Protein AF-A0AAV4GPR8-F1 (afdb_monomer_lite)

Foldseek 3Di:
DDDPDPLDQLQKDWDWDWDPDPDIAIEIEIAGADDDPVSNHDVVSVCVSVLVVCLVVLVVQRYKYKYQQQAQLLDPVGPSNVVVVVSCVVSQKDWDDNFDLDPVTGDRITIIHHNPDVPVVVQCVDPVNVVVRQVSHVVSVVVNVVVVCVVDPDDDDDDGSVVVVCVPPVNVVPDDDD

Structure (mmCIF, N/CA/C/O backbone):
data_AF-A0AAV4GPR8-F1
#
_entry.id   AF-A0AAV4GPR8-F1
#
loop_
_atom_site.group_PDB
_atom_site.id
_atom_site.type_symbol
_atom_site.la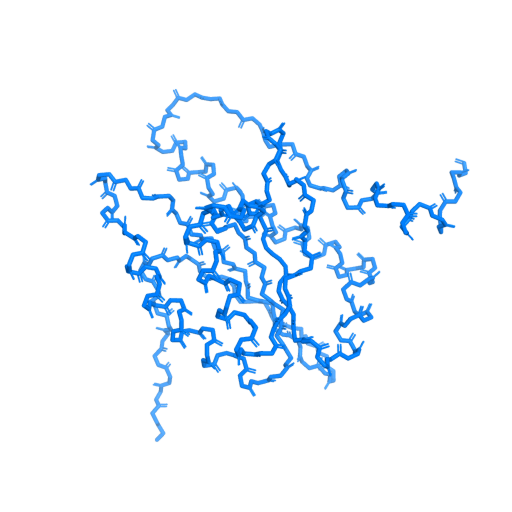bel_atom_id
_atom_site.label_alt_id
_atom_site.label_comp_id
_atom_site.label_asym_id
_atom_site.label_entity_id
_atom_site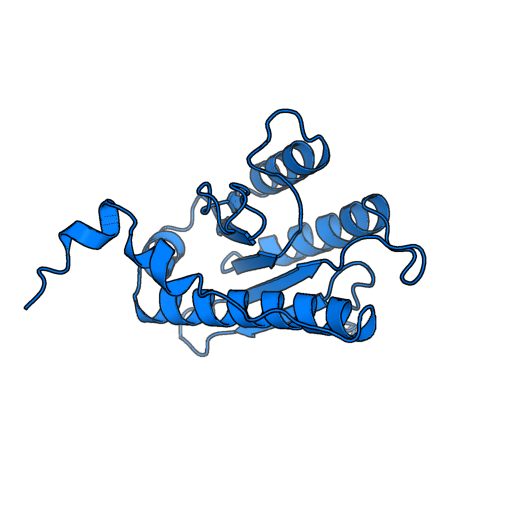.label_seq_id
_atom_site.pdbx_PDB_ins_code
_atom_site.Cartn_x
_atom_site.Cartn_y
_atom_site.Cartn_z
_atom_site.occupancy
_atom_site.B_iso_or_equiv
_atom_site.auth_seq_id
_atom_site.auth_comp_id
_atom_site.auth_asym_id
_atom_site.auth_atom_id
_atom_site.pdbx_PDB_model_num
ATOM 1 N N . MET A 1 1 ? 19.334 8.932 24.631 1.00 33.78 1 MET A N 1
ATOM 2 C CA . MET A 1 1 ? 18.181 8.776 23.712 1.00 33.78 1 MET A CA 1
ATOM 3 C C . MET A 1 1 ? 18.705 8.904 22.288 1.00 33.78 1 MET A C 1
ATOM 5 O O . MET A 1 1 ? 19.257 9.949 21.970 1.00 33.78 1 MET A O 1
ATOM 9 N N . LYS A 1 2 ? 18.647 7.849 21.462 1.00 30.95 2 LYS A N 1
ATOM 10 C CA . LYS A 1 2 ? 19.040 7.956 20.046 1.00 30.95 2 LYS A CA 1
ATOM 11 C C . LYS A 1 2 ? 17.990 8.808 19.331 1.00 30.95 2 LYS A C 1
ATOM 13 O O . LYS A 1 2 ? 16.810 8.474 19.359 1.00 30.95 2 LYS A O 1
ATOM 18 N N . LYS A 1 3 ? 18.417 9.931 18.756 1.00 27.64 3 LYS A N 1
ATOM 19 C CA . LYS A 1 3 ? 17.598 10.762 17.869 1.00 27.64 3 LYS A CA 1
ATOM 20 C C . LYS A 1 3 ? 17.223 9.875 16.675 1.00 27.64 3 LYS A C 1
ATOM 22 O O . LYS A 1 3 ? 18.122 9.305 16.066 1.00 27.64 3 LYS A O 1
ATOM 27 N N . ALA A 1 4 ? 15.933 9.677 16.403 1.00 35.94 4 ALA A N 1
ATOM 28 C CA . ALA A 1 4 ? 15.514 8.937 15.217 1.00 35.94 4 ALA A CA 1
ATOM 29 C C . ALA A 1 4 ? 15.970 9.737 13.992 1.00 35.94 4 ALA A C 1
ATOM 31 O O . ALA A 1 4 ? 15.531 10.873 13.803 1.00 35.94 4 ALA A O 1
ATOM 32 N N . GLU A 1 5 ? 16.908 9.191 13.221 1.00 35.72 5 GLU A N 1
ATOM 33 C CA . GLU A 1 5 ? 17.295 9.796 11.951 1.00 35.72 5 GLU A CA 1
ATOM 34 C C . GLU A 1 5 ? 16.076 9.812 11.016 1.00 35.72 5 GLU A C 1
ATOM 36 O O . GLU A 1 5 ? 15.278 8.865 11.032 1.00 35.72 5 GLU A O 1
ATOM 41 N N . PRO A 1 6 ? 15.870 10.888 10.236 1.00 49.22 6 PRO A N 1
ATOM 42 C CA . PRO A 1 6 ? 14.810 10.908 9.243 1.00 49.22 6 PRO A CA 1
ATOM 43 C C . PRO A 1 6 ? 15.033 9.745 8.275 1.00 49.22 6 PRO A C 1
ATOM 45 O O . PRO A 1 6 ? 16.117 9.597 7.716 1.00 49.22 6 PRO A O 1
ATOM 48 N N . ILE A 1 7 ? 14.009 8.911 8.092 1.00 56.94 7 ILE A N 1
ATOM 49 C CA . ILE A 1 7 ? 14.060 7.803 7.138 1.00 56.94 7 ILE A CA 1
ATOM 50 C C . ILE A 1 7 ? 14.169 8.417 5.743 1.00 56.94 7 ILE A C 1
ATOM 52 O O . ILE A 1 7 ? 13.179 8.880 5.178 1.00 56.94 7 ILE A O 1
ATOM 56 N N . GLN A 1 8 ? 15.387 8.459 5.211 1.00 64.38 8 GLN A N 1
ATOM 57 C CA . GLN A 1 8 ? 15.653 8.898 3.853 1.00 64.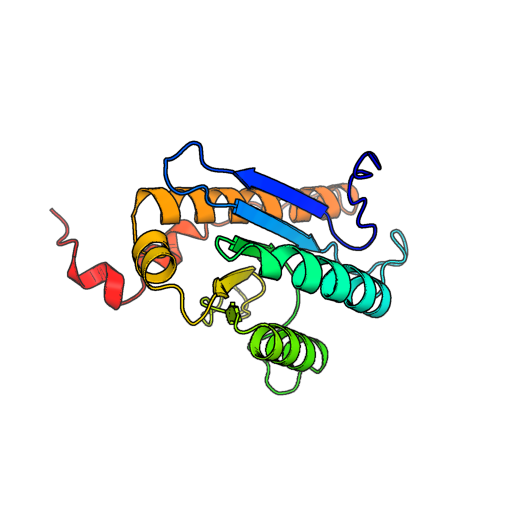38 8 GLN A CA 1
ATOM 58 C C . GLN A 1 8 ? 15.627 7.675 2.938 1.00 64.38 8 GLN A C 1
ATOM 60 O O . GLN A 1 8 ? 16.615 6.956 2.803 1.00 64.38 8 GLN A O 1
ATOM 65 N N . CYS A 1 9 ? 14.476 7.432 2.322 1.00 79.38 9 CYS A N 1
ATOM 66 C CA . CYS A 1 9 ? 14.329 6.413 1.291 1.00 79.38 9 CYS A CA 1
ATOM 67 C C . CYS A 1 9 ? 14.910 6.949 -0.022 1.00 79.38 9 CYS A C 1
ATOM 69 O O . CYS A 1 9 ? 14.620 8.083 -0.410 1.00 79.38 9 CYS A O 1
ATOM 71 N N . LYS A 1 10 ? 15.740 6.164 -0.714 1.00 86.12 10 LYS A N 1
ATOM 72 C CA . LYS A 1 10 ? 16.302 6.563 -2.018 1.00 86.12 10 LYS A CA 1
ATOM 73 C C . LYS A 1 10 ? 15.424 6.097 -3.170 1.00 86.12 10 LYS A C 1
ATOM 75 O O . LYS A 1 10 ? 15.385 6.729 -4.221 1.00 86.12 10 LYS A O 1
ATOM 80 N N . SER A 1 11 ? 14.759 4.962 -2.983 1.00 90.44 11 SER A N 1
ATOM 81 C CA . SER A 1 11 ? 13.985 4.271 -4.014 1.00 90.44 11 SER A CA 1
ATOM 82 C C . SER A 1 11 ? 12.528 4.727 -4.121 1.00 90.44 11 SER A C 1
ATOM 84 O O . SER A 1 11 ? 11.871 4.412 -5.114 1.00 90.44 11 SER A O 1
ATOM 86 N N . PHE A 1 12 ? 12.026 5.469 -3.132 1.00 91.12 12 PHE A N 1
ATOM 87 C CA . PHE A 1 12 ? 10.685 6.045 -3.125 1.00 91.12 12 PHE A CA 1
ATOM 88 C C . PHE A 1 12 ? 10.632 7.334 -2.304 1.00 91.12 12 PHE A C 1
ATOM 90 O O . PHE A 1 12 ? 11.427 7.545 -1.392 1.00 91.12 12 PHE A O 1
ATOM 97 N N . GLU A 1 13 ? 9.660 8.177 -2.616 1.00 89.56 13 GLU A N 1
ATOM 98 C CA . GLU A 1 13 ? 9.323 9.377 -1.860 1.00 89.56 13 GLU A CA 1
ATOM 99 C C . GLU A 1 13 ? 8.214 9.057 -0.854 1.00 89.56 13 GLU A C 1
ATOM 101 O O . GLU A 1 13 ? 7.299 8.280 -1.146 1.00 89.56 13 GLU A O 1
ATOM 106 N N . LEU A 1 14 ? 8.295 9.654 0.337 1.00 89.00 14 LEU A N 1
ATOM 107 C CA . LEU A 1 14 ? 7.366 9.411 1.436 1.00 89.00 14 LEU A CA 1
ATOM 108 C C . LEU A 1 14 ? 6.771 10.722 1.949 1.00 89.00 14 LEU A C 1
ATOM 110 O O . LEU A 1 14 ? 7.490 11.604 2.414 1.00 89.00 14 LEU A O 1
ATOM 114 N N . LEU A 1 15 ? 5.443 10.787 1.972 1.00 87.88 15 LEU A N 1
ATOM 115 C CA . LEU A 1 15 ? 4.683 11.794 2.702 1.00 87.88 15 LEU A CA 1
ATOM 116 C C . LEU A 1 15 ? 3.949 11.128 3.869 1.00 87.88 15 LEU A C 1
ATOM 118 O O . LEU A 1 15 ? 3.195 10.171 3.686 1.00 87.88 15 LEU A O 1
ATOM 122 N N . VAL A 1 16 ? 4.143 11.662 5.074 1.00 88.81 16 VAL A N 1
ATOM 123 C CA . VAL A 1 16 ? 3.480 11.183 6.292 1.00 88.81 16 VAL A CA 1
ATOM 124 C C . VAL A 1 16 ? 2.455 12.210 6.746 1.00 88.81 16 VAL A C 1
ATOM 126 O O . VAL A 1 16 ? 2.812 13.325 7.118 1.00 88.81 16 VAL A O 1
ATOM 129 N N . VAL A 1 17 ? 1.182 11.820 6.769 1.00 87.69 17 VAL A N 1
ATOM 130 C CA . VAL A 1 17 ? 0.100 12.624 7.348 1.00 87.69 17 VAL A CA 1
ATOM 131 C C . VAL A 1 17 ? -0.437 11.902 8.568 1.00 87.69 17 VAL A C 1
ATOM 133 O O . VAL A 1 17 ? -0.726 10.710 8.519 1.00 87.69 17 VAL A O 1
ATOM 136 N N . THR A 1 18 ? -0.569 12.618 9.679 1.00 87.50 18 THR A N 1
ATOM 137 C CA . THR A 1 18 ? -1.059 12.041 10.929 1.00 87.50 18 THR A CA 1
ATOM 138 C C . THR A 1 18 ? -2.272 12.807 11.425 1.00 87.50 18 THR A C 1
ATOM 140 O O . THR A 1 18 ? -2.261 14.036 11.433 1.00 87.50 18 THR A O 1
ATOM 143 N N . THR A 1 19 ? -3.326 12.098 11.823 1.00 83.06 19 THR A N 1
ATOM 144 C CA . THR A 1 19 ? -4.529 12.743 12.358 1.00 83.06 19 THR A CA 1
ATOM 145 C C . THR A 1 19 ? -4.304 13.220 13.783 1.00 83.06 19 THR A C 1
ATOM 147 O O . THR A 1 19 ? -3.646 12.557 14.587 1.00 83.06 19 THR A O 1
ATOM 150 N N . ILE A 1 20 ? -4.906 14.362 14.101 1.00 78.44 20 ILE A N 1
ATOM 151 C CA . ILE A 1 20 ? -4.975 14.896 15.458 1.00 78.44 20 ILE A CA 1
ATOM 152 C C . ILE A 1 20 ? -6.329 14.457 16.022 1.00 78.44 20 ILE A C 1
ATOM 154 O O . ILE A 1 20 ? -7.345 15.124 15.839 1.00 78.44 20 ILE A O 1
ATOM 158 N N . SER A 1 21 ? -6.365 13.261 16.604 1.00 76.75 21 SER A N 1
ATOM 159 C CA . SER A 1 21 ? -7.573 12.645 17.165 1.00 76.75 21 SER A CA 1
ATOM 160 C C . SER A 1 21 ? -7.215 11.707 18.316 1.00 76.75 21 SER A C 1
ATOM 162 O O . SER A 1 21 ? -6.086 11.225 18.380 1.00 76.75 21 SER A O 1
ATOM 164 N N . ASN A 1 22 ? -8.186 11.392 19.185 1.00 74.50 22 ASN A N 1
ATOM 165 C CA . ASN A 1 22 ? -7.994 10.464 20.315 1.00 74.50 22 ASN A CA 1
ATOM 166 C C . ASN A 1 22 ? -7.418 9.108 19.880 1.00 74.50 22 ASN A C 1
ATOM 168 O O . ASN A 1 22 ? -6.656 8.491 20.616 1.00 74.50 22 ASN A O 1
ATOM 172 N N . GLN A 1 23 ? -7.749 8.665 18.665 1.00 79.31 23 GLN A N 1
ATOM 173 C CA . GLN A 1 23 ? -7.069 7.564 17.997 1.00 79.31 23 GLN A CA 1
ATOM 174 C C . GLN A 1 23 ? -6.237 8.122 16.843 1.00 79.31 23 GLN A C 1
ATOM 176 O O . GLN A 1 23 ? -6.784 8.533 15.818 1.00 79.31 23 GLN A O 1
ATOM 181 N N . GLN A 1 24 ? -4.920 8.175 17.027 1.00 82.56 24 GLN A N 1
ATOM 182 C CA . GLN A 1 24 ? -3.988 8.699 16.033 1.00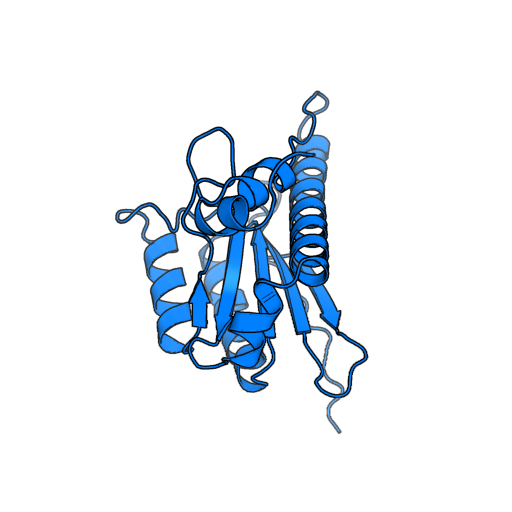 82.56 24 GLN A CA 1
ATOM 183 C C . GLN A 1 24 ? -3.885 7.739 14.842 1.00 82.56 24 GLN A C 1
ATOM 185 O O . GLN A 1 24 ? -3.539 6.567 15.007 1.00 82.56 24 GLN A O 1
ATOM 190 N N . MET A 1 25 ? -4.163 8.248 13.643 1.00 85.88 25 MET A N 1
ATOM 191 C CA . MET A 1 25 ? -4.061 7.514 12.384 1.00 85.88 25 MET A CA 1
ATOM 192 C C . MET A 1 25 ? -2.910 8.060 11.557 1.00 85.88 25 MET A C 1
ATOM 194 O O . MET A 1 25 ? -2.807 9.273 11.374 1.00 85.88 25 MET A O 1
ATOM 198 N N . ARG A 1 26 ? -2.071 7.172 11.021 1.00 89.56 26 ARG A N 1
ATOM 199 C CA . ARG A 1 26 ? -0.980 7.546 10.114 1.00 89.56 26 ARG A CA 1
ATOM 200 C C . ARG A 1 26 ? -1.311 7.133 8.689 1.00 89.56 26 ARG A C 1
ATOM 202 O O . ARG A 1 26 ? -1.601 5.968 8.433 1.00 89.56 26 ARG A O 1
ATOM 209 N N . PHE A 1 27 ? -1.217 8.089 7.781 1.00 90.56 27 PHE A N 1
ATOM 210 C CA . PHE A 1 27 ? -1.303 7.917 6.342 1.00 90.56 27 PHE A CA 1
ATOM 211 C C . PHE A 1 27 ? 0.115 8.019 5.780 1.00 90.56 27 PHE A C 1
ATOM 213 O O . PHE A 1 27 ? 0.737 9.079 5.857 1.00 90.56 27 PHE A O 1
ATOM 220 N N . LEU A 1 28 ? 0.637 6.913 5.254 1.00 92.00 28 LEU A N 1
ATOM 221 C CA . LEU A 1 28 ? 1.932 6.866 4.576 1.00 92.00 28 LEU A CA 1
ATOM 222 C C . LEU A 1 28 ? 1.670 6.862 3.078 1.00 92.00 28 LEU A C 1
ATOM 224 O O . LEU A 1 28 ? 1.244 5.847 2.533 1.00 92.00 28 LEU A O 1
ATOM 228 N N . THR A 1 29 ? 1.881 8.009 2.441 1.00 90.25 29 THR A N 1
ATOM 229 C CA . THR A 1 29 ? 1.724 8.161 0.995 1.00 90.25 29 THR A CA 1
ATOM 230 C C . THR A 1 29 ? 3.072 7.962 0.329 1.00 90.25 29 THR A C 1
ATOM 232 O O . THR A 1 29 ? 4.032 8.654 0.663 1.00 90.25 29 THR A O 1
ATOM 235 N N . ILE A 1 30 ? 3.139 7.002 -0.583 1.00 90.81 30 ILE A N 1
ATOM 236 C CA . ILE A 1 30 ? 4.359 6.566 -1.247 1.00 90.81 30 ILE A CA 1
ATOM 237 C C . ILE A 1 30 ? 4.255 6.878 -2.730 1.00 90.81 30 ILE A C 1
ATOM 239 O O . ILE A 1 30 ? 3.252 6.587 -3.379 1.00 90.81 30 ILE A O 1
ATOM 243 N N . TYR A 1 31 ? 5.321 7.440 -3.275 1.00 89.38 31 TYR A N 1
ATOM 244 C CA . TYR A 1 31 ? 5.523 7.509 -4.711 1.00 89.38 31 TYR A CA 1
ATOM 245 C C . TYR A 1 31 ? 6.833 6.801 -5.038 1.00 89.38 31 TYR A C 1
ATOM 247 O O . TYR A 1 31 ? 7.892 7.197 -4.556 1.00 89.38 31 TYR A O 1
ATOM 255 N N . ARG A 1 32 ? 6.770 5.730 -5.835 1.00 89.62 32 ARG A N 1
ATOM 256 C CA . ARG A 1 32 ? 7.957 5.038 -6.348 1.00 89.62 32 ARG A CA 1
ATOM 257 C C . ARG A 1 32 ? 8.264 5.555 -7.757 1.00 89.62 32 ARG A C 1
ATOM 259 O O . ARG A 1 32 ? 7.537 5.215 -8.693 1.00 89.62 32 ARG A O 1
ATOM 266 N N . PRO A 1 33 ? 9.351 6.322 -7.961 1.00 85.31 33 PRO A N 1
ATOM 267 C CA . PRO A 1 33 ? 9.716 6.770 -9.295 1.00 85.31 33 PRO A CA 1
ATOM 268 C C . PRO A 1 33 ? 10.042 5.577 -10.207 1.00 85.31 33 PRO A C 1
ATOM 270 O O . PRO A 1 33 ? 10.729 4.644 -9.778 1.00 85.31 33 PRO A O 1
ATOM 273 N N . PRO A 1 34 ? 9.631 5.601 -11.487 1.00 83.12 34 PRO A N 1
ATOM 274 C CA . PRO A 1 34 ? 9.945 4.516 -12.402 1.00 83.12 34 PRO A CA 1
ATOM 275 C C . PRO A 1 34 ? 11.469 4.409 -12.615 1.00 83.12 34 PRO A C 1
ATOM 277 O O . PRO A 1 34 ? 12.147 5.446 -12.721 1.00 83.12 34 PRO A O 1
ATOM 280 N N . PRO A 1 35 ? 12.020 3.183 -12.709 1.00 84.69 35 PRO A N 1
ATOM 281 C CA . PRO A 1 35 ? 13.417 2.954 -13.068 1.00 84.69 35 PRO A CA 1
ATOM 282 C C . PRO A 1 35 ? 13.802 3.667 -14.368 1.00 84.69 35 PRO A C 1
ATOM 284 O O . PRO A 1 35 ? 13.065 3.648 -15.352 1.00 84.69 35 PRO A O 1
ATOM 287 N N . SER A 1 36 ? 14.969 4.305 -14.388 1.00 83.12 36 SER A N 1
ATOM 288 C CA . SER A 1 36 ? 15.503 4.964 -15.581 1.00 83.12 36 SER A CA 1
ATOM 289 C C . SER A 1 36 ? 17.028 5.009 -15.543 1.00 83.12 36 SER A C 1
ATOM 291 O O . SER A 1 36 ? 17.641 4.968 -14.477 1.00 83.12 36 SER A O 1
ATOM 293 N N . LYS A 1 37 ? 17.659 5.202 -16.707 1.00 84.12 37 LYS A N 1
ATOM 294 C CA . LYS A 1 37 ? 19.117 5.403 -16.786 1.00 84.12 37 LYS A CA 1
ATOM 295 C C . LYS A 1 37 ? 19.596 6.607 -15.955 1.00 84.12 37 LYS A C 1
ATOM 297 O O . LYS A 1 37 ? 20.714 6.585 -15.453 1.00 84.12 37 LYS A O 1
ATOM 302 N N . LYS A 1 38 ? 18.750 7.636 -15.794 1.00 84.00 38 LYS A N 1
ATOM 303 C CA . LYS A 1 38 ? 19.064 8.883 -15.074 1.00 84.00 38 LYS A CA 1
ATOM 304 C C . LYS A 1 38 ? 19.068 8.692 -13.557 1.00 84.00 38 LYS A C 1
ATOM 306 O O . LYS A 1 38 ? 20.029 9.083 -12.906 1.00 84.00 38 LYS A O 1
ATOM 311 N N . ASN A 1 39 ? 18.011 8.098 -12.999 1.00 84.81 39 ASN A N 1
ATOM 312 C CA . ASN A 1 39 ? 17.893 7.905 -11.547 1.00 84.81 39 ASN A CA 1
ATOM 313 C C . ASN A 1 39 ? 18.589 6.630 -11.040 1.00 84.81 39 ASN A C 1
ATOM 315 O O . ASN A 1 39 ? 18.809 6.517 -9.839 1.00 84.81 39 ASN A O 1
ATOM 319 N N . LYS A 1 40 ? 18.939 5.689 -11.934 1.00 90.19 40 LYS A N 1
ATOM 320 C CA . LYS A 1 40 ? 19.597 4.406 -11.618 1.00 90.19 40 LYS A CA 1
ATOM 321 C C . LYS A 1 40 ? 18.856 3.570 -10.562 1.00 90.19 40 LYS A C 1
ATOM 323 O O . LYS A 1 40 ? 19.440 2.663 -9.977 1.00 90.19 40 LYS A O 1
ATOM 328 N N . LEU A 1 41 ? 17.578 3.866 -10.324 1.00 91.12 41 LEU A N 1
ATOM 329 C CA . LEU A 1 41 ? 16.761 3.137 -9.364 1.00 91.12 41 LEU A CA 1
ATOM 330 C C . LEU A 1 41 ? 16.432 1.761 -9.926 1.00 91.12 41 LEU A C 1
ATOM 332 O O . LEU A 1 41 ? 16.090 1.627 -11.101 1.00 91.12 41 LEU A O 1
ATOM 336 N N . THR A 1 42 ? 16.504 0.745 -9.074 1.00 92.12 42 THR A N 1
ATOM 337 C CA . THR A 1 42 ? 16.152 -0.631 -9.426 1.00 92.12 42 THR A CA 1
ATOM 338 C C . THR A 1 42 ? 15.019 -1.129 -8.544 1.00 92.12 42 THR A C 1
ATOM 340 O O . THR A 1 42 ? 14.761 -0.600 -7.460 1.00 92.12 42 THR A O 1
ATOM 343 N N . PHE A 1 43 ? 14.329 -2.172 -9.004 1.00 91.62 43 PHE A N 1
ATOM 344 C CA . PHE A 1 43 ? 13.340 -2.838 -8.166 1.00 91.62 43 PHE A CA 1
ATOM 345 C C . PHE A 1 43 ? 13.975 -3.473 -6.924 1.00 91.62 43 PHE A C 1
ATOM 347 O O . PHE A 1 43 ? 13.376 -3.405 -5.864 1.00 91.62 43 PHE A O 1
ATOM 354 N N . THR A 1 44 ? 15.194 -4.011 -7.017 1.00 93.56 44 THR A N 1
ATOM 355 C CA . THR A 1 44 ? 15.907 -4.580 -5.862 1.00 93.56 44 THR A CA 1
ATOM 356 C C . THR A 1 44 ? 16.139 -3.542 -4.766 1.00 93.56 44 THR A C 1
ATOM 358 O O . THR A 1 44 ? 15.804 -3.796 -3.616 1.00 93.56 44 THR A O 1
ATOM 361 N N . MET A 1 45 ? 16.599 -2.336 -5.126 1.00 93.56 45 MET A N 1
ATOM 362 C CA . MET A 1 45 ? 16.756 -1.237 -4.161 1.00 93.56 45 MET A CA 1
ATOM 363 C C . MET A 1 45 ? 15.430 -0.885 -3.483 1.00 93.56 45 MET A C 1
ATOM 365 O O . MET A 1 45 ? 15.384 -0.697 -2.272 1.00 93.56 45 MET A O 1
ATOM 369 N N . PHE A 1 46 ? 14.351 -0.820 -4.269 1.00 94.50 46 PHE A N 1
ATOM 370 C CA . PHE A 1 46 ? 13.015 -0.603 -3.729 1.00 94.50 46 PHE A CA 1
ATOM 371 C C . PHE A 1 46 ? 12.583 -1.725 -2.792 1.00 94.50 46 PHE A C 1
ATOM 373 O O . PHE A 1 46 ? 12.111 -1.447 -1.699 1.00 94.50 46 PHE A O 1
ATOM 380 N N . LYS A 1 47 ? 12.766 -2.979 -3.198 1.00 94.25 47 LYS A N 1
ATOM 381 C CA . LYS A 1 47 ? 12.408 -4.159 -2.419 1.00 94.25 47 LYS A CA 1
ATOM 382 C C . LYS A 1 47 ? 13.070 -4.141 -1.043 1.00 94.25 47 LYS A C 1
ATOM 384 O O . LYS A 1 47 ? 12.365 -4.277 -0.047 1.00 94.25 47 LYS A O 1
ATOM 389 N N . ASP A 1 48 ? 14.377 -3.908 -0.987 1.00 92.81 48 ASP A N 1
ATOM 390 C CA . ASP A 1 48 ? 15.131 -3.927 0.268 1.00 92.81 48 ASP A CA 1
ATOM 391 C C . ASP A 1 48 ? 14.742 -2.760 1.193 1.00 92.81 48 ASP A C 1
ATOM 393 O O . ASP A 1 48 ? 14.487 -2.961 2.383 1.00 92.81 48 ASP A O 1
ATOM 397 N N . GLU A 1 49 ? 14.638 -1.537 0.657 1.00 94.31 49 GLU A N 1
ATOM 398 C CA . GLU A 1 49 ? 14.242 -0.361 1.446 1.00 94.31 49 GLU A CA 1
ATOM 399 C C . GLU A 1 49 ? 12.783 -0.450 1.910 1.00 94.31 49 GLU A C 1
ATOM 401 O O . GLU A 1 49 ? 12.480 -0.224 3.084 1.00 94.31 49 GLU A O 1
ATOM 406 N N . PHE A 1 50 ? 11.870 -0.797 1.000 1.00 94.62 50 PHE A N 1
ATOM 407 C CA . PHE A 1 50 ? 10.439 -0.840 1.274 1.00 94.62 50 PHE A CA 1
ATOM 408 C C . PHE A 1 50 ? 10.080 -1.941 2.266 1.00 94.62 50 PHE A C 1
ATOM 410 O O . PHE A 1 50 ? 9.269 -1.697 3.157 1.00 94.62 50 PHE A O 1
ATOM 417 N N . GLN A 1 51 ? 10.694 -3.124 2.152 1.00 94.75 51 GLN A N 1
ATOM 418 C CA . GLN A 1 51 ? 10.458 -4.233 3.074 1.00 94.75 51 GLN A CA 1
ATOM 419 C C . GLN A 1 51 ? 10.786 -3.836 4.517 1.00 94.75 51 GLN A C 1
ATOM 421 O O . GLN A 1 51 ? 9.937 -3.967 5.399 1.00 94.75 51 GLN A O 1
ATOM 426 N N . ASN A 1 52 ? 11.982 -3.289 4.743 1.00 92.00 52 ASN A N 1
ATOM 427 C CA . ASN A 1 52 ? 12.403 -2.833 6.067 1.00 92.00 52 ASN A CA 1
ATOM 428 C C . ASN A 1 52 ? 11.491 -1.716 6.589 1.00 92.00 52 ASN A C 1
ATOM 430 O O . ASN A 1 52 ? 11.050 -1.749 7.739 1.00 92.00 52 ASN A O 1
ATOM 434 N N . PHE A 1 53 ? 11.151 -0.762 5.720 1.00 92.81 53 PHE A N 1
ATOM 435 C CA . PHE A 1 53 ? 10.254 0.336 6.056 1.00 92.81 53 PHE A CA 1
ATOM 436 C C . PHE A 1 53 ? 8.871 -0.156 6.498 1.00 92.81 53 PHE A C 1
ATOM 438 O O . PHE A 1 53 ? 8.388 0.226 7.566 1.00 92.81 53 PHE A O 1
ATOM 445 N N . VAL A 1 54 ? 8.211 -1.003 5.702 1.00 92.31 54 VAL A N 1
ATOM 446 C CA . VAL A 1 54 ? 6.843 -1.438 6.005 1.00 92.31 54 VAL A CA 1
ATOM 447 C C . VAL A 1 54 ? 6.801 -2.338 7.239 1.00 92.31 54 VAL A C 1
ATOM 449 O O . VAL A 1 54 ? 5.884 -2.175 8.043 1.00 92.31 54 VAL A O 1
ATOM 452 N N . MET A 1 55 ? 7.817 -3.188 7.446 1.00 91.44 55 MET A N 1
ATOM 453 C CA . MET A 1 55 ? 7.971 -4.002 8.659 1.00 91.44 55 MET A CA 1
ATOM 454 C C . MET A 1 55 ? 8.054 -3.137 9.918 1.00 91.44 55 MET A C 1
ATOM 456 O O . MET A 1 55 ? 7.353 -3.395 10.894 1.00 91.44 55 MET A O 1
ATOM 460 N N . GLU A 1 56 ? 8.871 -2.080 9.898 1.00 89.69 56 GLU A N 1
ATOM 461 C CA . GLU A 1 56 ? 8.993 -1.162 11.034 1.00 89.69 56 GLU A CA 1
ATOM 462 C C . GLU A 1 56 ? 7.667 -0.427 11.293 1.00 89.69 56 GLU A C 1
ATOM 464 O O . GLU A 1 56 ? 7.206 -0.309 12.433 1.00 89.69 56 GLU A O 1
ATOM 469 N N . LYS A 1 57 ? 7.015 0.069 10.233 1.00 88.31 57 LYS A N 1
ATOM 470 C CA . LYS A 1 57 ? 5.807 0.894 10.377 1.00 88.31 57 LYS A CA 1
ATOM 471 C C . LYS A 1 57 ? 4.551 0.095 10.708 1.00 88.31 57 LYS A C 1
ATOM 473 O O . LYS A 1 57 ? 3.665 0.662 11.362 1.00 88.31 57 LYS A O 1
ATOM 478 N N . SER A 1 58 ? 4.461 -1.178 10.317 1.00 85.81 58 SER A N 1
ATOM 479 C CA . SER A 1 58 ? 3.306 -2.034 10.616 1.00 85.81 58 SER A CA 1
ATOM 480 C C . SER A 1 58 ? 3.146 -2.321 12.111 1.00 85.81 58 SER A C 1
ATOM 482 O O . SER A 1 58 ? 2.025 -2.549 12.563 1.00 85.81 58 SER A O 1
ATOM 484 N N . LEU A 1 59 ? 4.221 -2.218 12.903 1.00 82.25 59 LEU A N 1
ATOM 485 C CA . LEU A 1 59 ? 4.198 -2.485 14.347 1.00 82.25 59 LEU A CA 1
ATOM 486 C C . LEU A 1 59 ? 3.292 -1.533 15.146 1.00 82.25 59 LEU A C 1
ATOM 488 O O . LEU A 1 59 ? 2.817 -1.904 16.214 1.00 82.25 59 LEU A O 1
ATOM 492 N N . CYS A 1 60 ? 3.008 -0.320 14.656 1.00 74.94 60 CYS A N 1
ATOM 493 C CA . CYS A 1 60 ? 2.209 0.651 15.421 1.00 74.94 60 CYS A CA 1
ATOM 494 C C . CYS A 1 60 ? 0.680 0.535 15.209 1.00 74.94 60 CYS A C 1
ATOM 496 O O . CYS A 1 60 ? -0.057 1.372 15.725 1.00 74.94 60 CYS A O 1
ATOM 498 N N . GLY A 1 61 ? 0.188 -0.438 14.427 1.00 72.00 61 GLY A N 1
ATOM 499 C CA . GLY A 1 61 ? -1.232 -0.845 14.345 1.00 72.00 61 GLY A CA 1
ATOM 500 C C . GLY A 1 61 ? -2.241 0.112 13.672 1.00 72.00 61 GLY A C 1
ATOM 501 O O . GLY A 1 61 ? -3.224 -0.353 13.094 1.00 72.00 61 GLY A O 1
ATOM 502 N N . ASN A 1 62 ? -2.002 1.427 13.682 1.00 83.69 62 ASN A N 1
ATOM 503 C CA . ASN A 1 62 ? -2.897 2.452 13.123 1.00 83.69 62 ASN A CA 1
ATOM 504 C C . ASN A 1 62 ? -2.315 3.085 11.851 1.00 83.69 62 ASN A C 1
ATOM 506 O O . ASN A 1 62 ? -2.024 4.284 11.796 1.00 83.69 62 ASN A O 1
ATOM 510 N N . LEU A 1 63 ? -2.096 2.251 10.837 1.00 89.75 63 LEU A N 1
ATOM 511 C CA . LEU A 1 63 ? -1.453 2.639 9.588 1.00 89.75 63 LEU A CA 1
ATOM 512 C C . LEU A 1 63 ? -2.384 2.439 8.386 1.00 89.75 63 LEU A C 1
ATOM 514 O O . LEU A 1 63 ? -3.009 1.392 8.246 1.00 89.75 63 LEU A O 1
ATOM 518 N N . ILE A 1 64 ? -2.416 3.427 7.497 1.00 91.75 64 ILE A N 1
ATOM 519 C CA . ILE A 1 64 ? -2.960 3.335 6.144 1.00 91.75 64 ILE A CA 1
ATOM 520 C C . ILE A 1 64 ? -1.820 3.688 5.190 1.00 91.75 64 ILE A C 1
ATOM 522 O O . ILE A 1 64 ? -1.281 4.793 5.247 1.00 91.75 64 ILE A O 1
ATOM 526 N N . LEU A 1 65 ? -1.433 2.748 4.336 1.00 93.19 65 LEU A N 1
ATOM 527 C CA . LEU A 1 65 ? -0.431 2.970 3.302 1.00 93.19 65 LEU A CA 1
ATOM 528 C C . LEU A 1 65 ? -1.142 3.195 1.971 1.00 93.19 65 LEU A C 1
ATOM 530 O O . LEU A 1 65 ? -2.085 2.488 1.625 1.00 93.19 65 LEU A O 1
ATOM 534 N N . ILE A 1 66 ? -0.720 4.227 1.263 1.00 90.88 66 ILE A N 1
ATOM 535 C CA . ILE A 1 66 ? -1.328 4.703 0.027 1.00 90.88 66 ILE A CA 1
ATOM 536 C C . ILE A 1 66 ? -0.186 4.979 -0.930 1.00 90.88 66 ILE A C 1
ATOM 538 O O . ILE A 1 66 ? 0.859 5.444 -0.487 1.00 90.88 66 ILE A O 1
ATOM 542 N N . GLY A 1 67 ? -0.335 4.737 -2.222 1.00 86.81 67 GLY A N 1
ATOM 543 C CA . GLY A 1 67 ? 0.699 5.220 -3.125 1.00 86.81 67 GLY A CA 1
ATOM 544 C C . GLY A 1 67 ? 0.620 4.729 -4.545 1.00 86.81 67 GLY A C 1
ATOM 545 O O . GLY A 1 67 ? -0.093 3.774 -4.828 1.00 86.81 67 GLY A O 1
ATOM 546 N N . ASP A 1 68 ? 1.416 5.368 -5.393 1.00 84.88 68 ASP A N 1
ATOM 547 C CA . ASP A 1 68 ? 1.682 4.942 -6.764 1.00 84.88 68 ASP A CA 1
ATOM 548 C C . ASP A 1 68 ? 2.991 4.142 -6.771 1.00 84.88 68 ASP A C 1
ATOM 550 O O . ASP A 1 68 ? 4.086 4.690 -6.589 1.00 84.88 68 ASP A O 1
ATOM 554 N N . PHE A 1 69 ? 2.860 2.822 -6.906 1.00 86.12 69 PHE A N 1
ATOM 555 C CA . PHE A 1 69 ? 3.984 1.886 -6.849 1.00 86.12 69 PHE A CA 1
ATOM 556 C C . PHE A 1 69 ? 4.516 1.540 -8.238 1.00 86.12 69 PHE A C 1
ATOM 558 O O . PHE A 1 69 ? 5.664 1.102 -8.360 1.00 86.12 69 PHE A O 1
ATOM 565 N N . ILE A 1 70 ? 3.701 1.721 -9.282 1.00 83.69 70 ILE A N 1
ATOM 566 C CA . ILE A 1 70 ? 4.012 1.273 -10.644 1.00 83.69 70 ILE A CA 1
ATOM 567 C C . ILE A 1 70 ? 4.427 -0.219 -10.636 1.00 83.69 70 ILE A C 1
ATOM 569 O O . ILE A 1 70 ? 5.501 -0.594 -11.113 1.00 83.69 70 ILE A O 1
ATOM 573 N N . ILE A 1 71 ? 3.618 -1.061 -9.985 1.00 85.62 71 ILE A N 1
ATOM 574 C CA . ILE A 1 71 ? 3.781 -2.522 -9.900 1.00 85.62 71 ILE A CA 1
ATOM 575 C C . ILE A 1 71 ? 2.430 -3.150 -10.239 1.00 85.62 71 ILE A C 1
ATOM 577 O O . ILE A 1 71 ? 1.415 -2.752 -9.668 1.00 85.62 71 ILE A O 1
ATOM 581 N N . HIS A 1 72 ? 2.419 -4.131 -11.140 1.00 83.81 72 HIS A N 1
ATOM 582 C CA . HIS A 1 72 ? 1.198 -4.807 -11.579 1.00 83.81 72 HIS A CA 1
ATOM 583 C C . HIS A 1 72 ? 0.771 -5.877 -10.574 1.00 83.81 72 HIS A C 1
ATOM 585 O O . HIS A 1 72 ? 1.044 -7.063 -10.751 1.00 83.81 72 HIS A O 1
ATOM 591 N N . VAL A 1 73 ? 0.102 -5.466 -9.498 1.00 84.12 73 VAL A N 1
ATOM 592 C CA . VAL A 1 73 ? -0.421 -6.401 -8.484 1.00 84.12 73 VAL A CA 1
ATOM 593 C C . VAL A 1 73 ? -1.636 -7.191 -8.978 1.00 84.12 73 VAL A C 1
ATOM 595 O O . VAL A 1 73 ? -1.965 -8.225 -8.405 1.00 84.12 73 VAL A O 1
ATOM 598 N N . GLU A 1 74 ? -2.305 -6.718 -10.033 1.00 79.81 74 GLU A N 1
ATOM 599 C CA . GLU A 1 74 ? -3.408 -7.421 -10.692 1.00 79.81 74 GLU A CA 1
ATOM 600 C C . GLU A 1 74 ? -2.939 -8.546 -11.624 1.00 79.81 74 GLU A C 1
ATOM 602 O O . GLU A 1 74 ? -3.723 -9.425 -11.974 1.00 79.81 74 GLU A O 1
ATOM 607 N N . ASN A 1 75 ? -1.676 -8.507 -12.053 1.00 81.94 75 ASN A N 1
ATOM 608 C CA . ASN A 1 75 ? -1.127 -9.474 -12.987 1.00 81.94 75 ASN A CA 1
ATOM 609 C C . ASN A 1 75 ? -0.533 -10.661 -12.225 1.00 81.94 75 ASN A C 1
ATOM 611 O O . ASN A 1 75 ? 0.563 -10.582 -11.674 1.00 81.94 75 ASN A O 1
ATOM 615 N N . GLU A 1 76 ? -1.218 -11.802 -12.265 1.00 82.06 76 GLU A N 1
ATOM 616 C CA . GLU A 1 76 ? -0.758 -13.048 -11.639 1.00 82.06 76 GLU A CA 1
ATOM 617 C C . GLU A 1 76 ? 0.534 -13.616 -12.248 1.00 82.06 76 GLU A C 1
ATOM 619 O O . GLU A 1 76 ? 1.072 -14.591 -11.734 1.00 82.06 76 GLU A O 1
ATOM 624 N N . ASN A 1 77 ? 1.070 -13.039 -13.322 1.00 87.75 77 ASN A N 1
ATOM 625 C CA . ASN A 1 77 ? 2.372 -13.412 -13.875 1.00 87.75 77 ASN A CA 1
ATOM 626 C C . ASN A 1 77 ? 3.490 -12.426 -13.500 1.00 87.75 77 ASN A C 1
ATOM 628 O O . ASN A 1 77 ? 4.657 -12.698 -13.779 1.00 87.75 77 ASN A O 1
ATOM 632 N N . ASP A 1 78 ? 3.169 -11.309 -12.840 1.00 88.62 78 ASP A N 1
ATOM 633 C CA . ASP A 1 78 ? 4.156 -10.324 -12.406 1.00 88.62 78 ASP A CA 1
ATOM 634 C C . ASP A 1 78 ? 4.815 -10.756 -11.084 1.00 88.62 78 ASP A C 1
ATOM 636 O O . ASP A 1 78 ? 4.177 -10.878 -10.035 1.00 88.62 78 ASP A O 1
ATOM 640 N N . SER A 1 79 ? 6.124 -11.007 -11.126 1.00 93.12 79 SER A N 1
ATOM 641 C CA . SER A 1 79 ? 6.888 -11.447 -9.954 1.00 93.12 79 SER A CA 1
ATOM 642 C C . SER A 1 79 ? 7.047 -10.358 -8.888 1.00 93.12 79 SER A C 1
ATOM 644 O O . SER A 1 79 ? 7.137 -10.681 -7.702 1.00 93.12 79 SER A O 1
ATOM 646 N N . GLN A 1 80 ? 7.049 -9.077 -9.276 1.00 92.88 80 GLN A N 1
ATOM 647 C CA . GLN A 1 80 ? 7.110 -7.945 -8.346 1.00 92.88 80 GLN A CA 1
ATOM 648 C C . GLN A 1 80 ? 5.776 -7.801 -7.609 1.00 92.88 80 GLN A C 1
ATOM 650 O O . GLN A 1 80 ? 5.767 -7.608 -6.392 1.00 92.88 80 GLN A O 1
ATOM 655 N N . GLY A 1 81 ? 4.664 -7.954 -8.336 1.00 91.88 81 GLY A N 1
ATOM 656 C CA . GLY A 1 81 ? 3.311 -7.973 -7.787 1.00 91.88 81 GLY A CA 1
ATOM 657 C C . GLY A 1 81 ? 3.118 -9.099 -6.772 1.00 91.88 81 GLY A C 1
ATOM 658 O O . GLY A 1 81 ? 2.682 -8.837 -5.650 1.00 91.88 81 GLY A O 1
ATOM 659 N N . LYS A 1 82 ? 3.529 -10.329 -7.117 1.00 93.75 82 LYS A N 1
ATOM 660 C CA . LYS A 1 82 ? 3.484 -11.485 -6.200 1.00 93.75 82 LYS A CA 1
ATOM 661 C C . LYS A 1 82 ? 4.253 -11.239 -4.912 1.00 93.75 82 LYS A C 1
ATOM 663 O O . LYS A 1 82 ? 3.678 -11.349 -3.834 1.00 93.75 82 LYS A O 1
ATOM 668 N N . TRP A 1 83 ? 5.519 -10.840 -5.030 1.00 95.69 83 TRP A N 1
ATOM 669 C CA . TRP A 1 83 ? 6.354 -10.552 -3.866 1.00 95.69 83 TRP A CA 1
ATOM 670 C C . TRP A 1 83 ? 5.725 -9.480 -2.964 1.00 95.69 83 TRP A C 1
ATOM 672 O O . TRP A 1 83 ? 5.730 -9.614 -1.742 1.00 95.69 83 TRP A O 1
ATOM 682 N N . LEU A 1 84 ? 5.161 -8.422 -3.553 1.00 94.88 84 LEU A N 1
ATOM 683 C CA . LEU A 1 84 ? 4.559 -7.336 -2.785 1.00 94.88 84 LEU A CA 1
ATOM 684 C C . LEU A 1 84 ? 3.307 -7.802 -2.024 1.00 94.88 84 LEU A C 1
ATOM 686 O O . LEU A 1 84 ? 3.111 -7.430 -0.867 1.00 94.88 84 LEU A O 1
ATOM 690 N N . MET A 1 85 ? 2.481 -8.642 -2.653 1.00 94.19 85 MET A N 1
ATOM 691 C CA . MET A 1 85 ? 1.303 -9.232 -2.016 1.00 94.19 85 MET A CA 1
ATOM 692 C C . MET A 1 85 ? 1.680 -10.211 -0.897 1.00 94.19 85 MET A C 1
ATOM 694 O O . MET A 1 85 ? 1.102 -10.128 0.185 1.00 94.19 85 MET A O 1
ATOM 698 N N . GLU A 1 86 ? 2.690 -11.061 -1.107 1.00 95.56 86 GLU A N 1
ATOM 699 C CA . GLU A 1 86 ? 3.242 -11.955 -0.075 1.00 95.56 86 GLU A CA 1
ATOM 700 C C . GLU A 1 86 ? 3.791 -11.166 1.123 1.00 95.56 86 GLU A C 1
ATOM 702 O O . GLU A 1 86 ? 3.528 -11.511 2.279 1.00 95.56 86 GLU A O 1
ATOM 707 N N . LEU A 1 87 ? 4.497 -10.058 0.864 1.00 95.94 87 LEU A N 1
ATOM 708 C CA . LEU A 1 87 ? 4.978 -9.154 1.906 1.00 95.94 87 LEU A CA 1
ATOM 709 C C . LEU A 1 87 ? 3.811 -8.577 2.716 1.00 95.94 87 LEU A C 1
ATOM 711 O O . LEU A 1 87 ? 3.832 -8.643 3.946 1.00 95.94 87 LEU A O 1
ATOM 715 N N . PHE A 1 88 ? 2.771 -8.056 2.062 1.00 94.75 88 PHE A N 1
ATOM 716 C CA . PHE A 1 88 ? 1.593 -7.559 2.777 1.00 94.75 88 PHE A CA 1
ATOM 717 C C . PHE A 1 88 ? 0.903 -8.654 3.586 1.00 94.75 88 PHE A C 1
ATOM 719 O O . PHE A 1 88 ? 0.558 -8.424 4.747 1.00 94.75 88 PHE A O 1
ATOM 726 N N . ASP A 1 89 ? 0.753 -9.847 3.020 1.00 94.62 89 ASP A N 1
ATOM 727 C CA . ASP A 1 89 ? 0.120 -10.964 3.706 1.00 94.62 89 ASP A CA 1
ATOM 728 C C . ASP A 1 89 ? 0.899 -11.388 4.956 1.00 94.62 89 ASP A C 1
ATOM 730 O O . ASP A 1 89 ? 0.276 -11.560 6.009 1.00 94.62 89 ASP A O 1
ATOM 734 N N . SER A 1 90 ? 2.235 -11.453 4.882 1.00 95.50 90 SER A N 1
ATOM 735 C CA . SER A 1 90 ? 3.106 -11.772 6.026 1.00 95.50 90 SER A CA 1
ATOM 736 C C . SER A 1 90 ? 3.034 -10.744 7.162 1.00 95.50 90 SER A C 1
ATOM 738 O O . SER A 1 90 ? 3.209 -11.093 8.327 1.00 95.50 90 SER A O 1
ATOM 740 N N . LEU A 1 91 ? 2.707 -9.487 6.844 1.00 93.62 91 LEU A N 1
ATOM 741 C CA . LEU A 1 91 ? 2.551 -8.397 7.814 1.00 93.62 91 LEU A CA 1
ATOM 742 C C . LEU A 1 91 ? 1.101 -8.190 8.262 1.00 93.62 91 LEU A C 1
ATOM 744 O O . LEU A 1 91 ? 0.778 -7.188 8.903 1.00 93.62 91 LEU A O 1
ATOM 748 N N . ASN A 1 92 ? 0.212 -9.129 7.925 1.00 93.38 92 ASN A N 1
ATOM 749 C CA . ASN A 1 92 ? -1.220 -9.045 8.200 1.00 93.38 92 ASN A CA 1
ATOM 750 C C . ASN A 1 92 ? -1.863 -7.759 7.635 1.00 93.38 92 ASN A C 1
ATOM 752 O O . ASN A 1 92 ? -2.798 -7.190 8.209 1.00 93.38 92 ASN A O 1
ATOM 756 N N . LEU A 1 93 ? -1.355 -7.296 6.494 1.00 93.56 93 LEU A N 1
ATOM 757 C CA . LEU A 1 93 ? -1.844 -6.151 5.739 1.00 93.56 93 LEU A CA 1
ATOM 758 C C . LEU A 1 93 ? -2.667 -6.622 4.539 1.00 93.56 93 LEU A C 1
ATOM 760 O O . LEU A 1 93 ? -2.467 -7.702 3.997 1.00 93.56 93 LEU A O 1
ATOM 764 N N . LYS A 1 94 ? -3.622 -5.800 4.116 1.00 91.12 94 LYS A N 1
ATOM 765 C CA . LYS A 1 94 ? -4.514 -6.066 2.992 1.00 91.12 94 LYS A CA 1
ATOM 766 C C . LYS A 1 94 ? -4.487 -4.903 2.021 1.00 91.12 94 LYS A C 1
ATOM 768 O O . LYS A 1 94 ? -4.808 -3.784 2.410 1.00 91.12 94 LYS A O 1
ATOM 773 N N . GLN A 1 95 ? -4.222 -5.207 0.757 1.00 90.88 95 GLN A N 1
ATOM 774 C CA . GLN A 1 95 ? -4.479 -4.311 -0.363 1.00 90.88 95 GLN A CA 1
ATOM 775 C C . GLN A 1 95 ? -5.985 -4.265 -0.677 1.00 90.88 95 GLN A C 1
ATOM 777 O O . GLN A 1 95 ? -6.627 -5.301 -0.876 1.00 90.88 95 GLN A O 1
ATOM 782 N N . ASN A 1 96 ? -6.561 -3.062 -0.688 1.00 86.81 96 ASN A N 1
ATOM 783 C CA . ASN A 1 96 ? -8.005 -2.842 -0.822 1.00 86.81 96 ASN A CA 1
ATOM 784 C C . ASN A 1 96 ? -8.445 -2.470 -2.244 1.00 86.81 96 ASN A C 1
ATOM 786 O O . ASN A 1 96 ? -9.610 -2.679 -2.568 1.00 86.81 96 ASN A O 1
ATOM 790 N N . ILE A 1 97 ? -7.549 -1.943 -3.084 1.00 77.62 97 ILE A N 1
ATOM 791 C CA . ILE A 1 97 ? -7.860 -1.591 -4.476 1.00 77.62 97 ILE A CA 1
ATOM 792 C C . ILE A 1 97 ? -7.476 -2.767 -5.377 1.00 77.62 97 ILE A C 1
ATOM 794 O O . ILE A 1 97 ? -6.333 -3.219 -5.364 1.00 77.62 97 ILE A O 1
ATOM 798 N N . ARG A 1 98 ? -8.441 -3.282 -6.140 1.00 63.62 98 ARG A N 1
ATOM 799 C CA . ARG A 1 98 ? -8.226 -4.341 -7.146 1.00 63.62 98 ARG A CA 1
ATOM 800 C C . ARG A 1 98 ? -8.722 -3.952 -8.537 1.00 63.62 98 ARG A C 1
ATOM 802 O O . ARG A 1 98 ? -8.511 -4.689 -9.489 1.00 63.62 98 ARG A O 1
ATOM 809 N N . GLU A 1 99 ? -9.401 -2.816 -8.647 1.00 65.12 99 GLU A N 1
ATOM 810 C CA . GLU A 1 99 ? -9.926 -2.321 -9.913 1.00 65.12 99 GLU A CA 1
ATOM 811 C C . GLU A 1 99 ? -8.883 -1.464 -10.642 1.00 65.12 99 GLU A C 1
ATOM 813 O O . GLU A 1 99 ? -8.062 -0.817 -9.986 1.00 65.12 99 GLU A O 1
ATOM 818 N N . PRO A 1 100 ? -8.937 -1.393 -11.984 1.00 59.44 100 PRO A N 1
ATOM 819 C CA . PRO A 1 100 ? -8.067 -0.526 -12.765 1.00 59.44 100 PRO A CA 1
ATOM 820 C C . PRO A 1 100 ? -8.115 0.939 -12.315 1.00 59.44 100 PRO A C 1
ATOM 822 O O . PRO A 1 100 ? -9.145 1.618 -12.418 1.00 59.44 100 PRO A O 1
ATOM 825 N N . THR A 1 101 ? -6.973 1.469 -11.885 1.00 61.34 101 THR A N 1
ATOM 826 C CA . THR A 1 101 ? -6.863 2.857 -11.411 1.00 61.34 101 THR A CA 1
ATOM 827 C C . THR A 1 101 ? -6.494 3.837 -12.522 1.00 61.34 101 THR A C 1
ATOM 829 O O . THR A 1 101 ? -6.712 5.038 -12.382 1.00 61.34 101 THR A O 1
ATOM 832 N N . HIS A 1 102 ? -6.061 3.328 -13.680 1.00 58.25 102 HIS A N 1
ATOM 833 C CA . HIS A 1 102 ? -5.724 4.129 -14.857 1.00 58.25 102 HIS A CA 1
ATOM 834 C C . HIS A 1 102 ? -6.502 3.694 -16.119 1.00 58.25 102 HIS A C 1
ATOM 836 O O . HIS A 1 102 ? -7.183 2.664 -16.132 1.00 58.25 102 HIS A O 1
ATOM 842 N N . ASP A 1 103 ? -6.464 4.515 -17.174 1.00 51.97 103 ASP A N 1
ATOM 843 C CA . ASP A 1 103 ? -7.227 4.308 -18.419 1.00 51.97 103 ASP A CA 1
ATOM 844 C C . ASP A 1 103 ? -6.771 3.076 -19.233 1.00 51.97 103 ASP A C 1
ATOM 846 O O . ASP A 1 103 ? -7.535 2.599 -20.065 1.00 51.97 103 ASP A O 1
ATOM 850 N N . GLY A 1 104 ? -5.591 2.507 -18.957 1.00 55.31 104 GLY A N 1
ATOM 851 C CA . GLY A 1 104 ? -5.077 1.298 -19.617 1.00 55.31 104 GLY A CA 1
ATOM 852 C C . GLY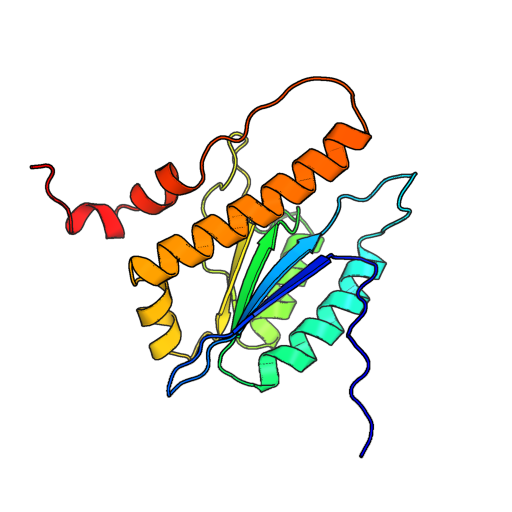 A 1 104 ? -5.332 -0.019 -18.872 1.00 55.31 104 GLY A C 1
ATOM 853 O O . GLY A 1 104 ? -4.734 -1.025 -19.222 1.00 55.31 104 GLY A O 1
ATOM 854 N N . GLY A 1 105 ? -6.188 -0.047 -17.840 1.00 53.75 105 GLY A N 1
ATOM 855 C CA . GLY A 1 105 ? -6.652 -1.321 -17.257 1.00 53.75 105 GLY A CA 1
ATOM 856 C C . GLY A 1 105 ? -5.831 -1.907 -16.091 1.00 53.75 105 GLY A C 1
ATOM 857 O O . GLY A 1 105 ? -6.140 -2.996 -15.633 1.00 53.75 105 GLY A O 1
ATOM 858 N N . HIS A 1 106 ? -4.842 -1.186 -15.566 1.00 58.03 106 HIS A N 1
ATOM 859 C CA . HIS A 1 106 ? -3.910 -1.625 -14.507 1.00 58.03 106 HIS A CA 1
ATOM 860 C C . HIS A 1 106 ? -4.198 -0.922 -13.180 1.00 58.03 106 HIS A C 1
ATOM 862 O O . HIS A 1 106 ? -4.641 0.237 -13.179 1.00 58.03 106 HIS A O 1
ATOM 868 N N . ALA A 1 107 ? -3.912 -1.604 -12.070 1.00 58.91 107 ALA A N 1
ATOM 869 C CA . ALA A 1 107 ? -4.052 -1.100 -10.708 1.00 58.91 107 ALA A CA 1
ATOM 870 C C . ALA A 1 107 ? -2.665 -0.747 -10.146 1.00 58.91 107 ALA A C 1
ATOM 872 O O . ALA A 1 107 ? -2.040 -1.538 -9.447 1.00 58.91 107 ALA A O 1
ATOM 873 N N . LEU A 1 108 ? -2.169 0.447 -10.483 1.00 72.06 108 LEU A N 1
ATOM 874 C CA . LEU A 1 108 ? -0.837 0.905 -10.053 1.00 72.06 108 LEU A CA 1
ATOM 875 C C . LEU A 1 108 ? -0.871 1.634 -8.702 1.00 72.06 108 LEU A C 1
ATOM 877 O O . LEU A 1 108 ? 0.158 1.744 -8.029 1.00 72.06 108 LEU A O 1
ATOM 881 N N . ASP A 1 109 ? -2.058 2.100 -8.307 1.00 81.19 109 ASP A N 1
ATOM 882 C CA . ASP A 1 109 ? -2.288 2.750 -7.025 1.00 81.19 109 ASP A CA 1
ATOM 883 C C . ASP A 1 109 ? -2.719 1.734 -5.965 1.00 81.19 109 ASP A C 1
ATOM 885 O O . ASP A 1 109 ? -3.662 0.956 -6.153 1.00 81.19 109 ASP A O 1
ATOM 889 N N . LEU A 1 110 ? -2.057 1.773 -4.811 1.00 88.00 110 LEU A N 1
ATOM 890 C CA . LEU A 1 110 ? -2.317 0.878 -3.693 1.00 88.00 110 LEU A CA 1
ATOM 891 C C . LEU A 1 110 ? -2.980 1.606 -2.518 1.00 88.00 110 LEU A C 1
ATOM 893 O O . LEU A 1 110 ? -2.688 2.767 -2.241 1.00 88.00 110 LEU A O 1
ATOM 897 N N . LEU A 1 111 ? -3.871 0.898 -1.818 1.00 90.31 111 LEU A N 1
ATOM 898 C CA . LEU A 1 111 ? -4.469 1.290 -0.540 1.00 90.31 111 LEU A CA 1
ATOM 899 C C . LEU A 1 111 ? -4.400 0.084 0.393 1.00 90.31 111 LEU A C 1
ATOM 901 O O . LEU A 1 111 ? -5.237 -0.822 0.338 1.00 90.31 111 LEU A O 1
ATOM 905 N N . VAL A 1 112 ? -3.415 0.094 1.274 1.00 92.81 112 VAL A N 1
ATOM 906 C CA . VAL A 1 112 ? -3.060 -1.029 2.131 1.00 92.81 112 VAL A CA 1
ATOM 907 C C . VAL A 1 112 ? -3.398 -0.707 3.585 1.00 92.81 112 VAL A C 1
ATOM 909 O O . VAL A 1 112 ? -3.044 0.350 4.108 1.00 92.81 112 VAL A O 1
ATOM 912 N N . THR A 1 113 ? -4.093 -1.626 4.254 1.00 93.12 113 THR A N 1
ATOM 913 C CA . THR A 1 113 ? -4.545 -1.474 5.649 1.00 93.12 113 THR A CA 1
ATOM 914 C C . THR A 1 113 ? -4.374 -2.772 6.438 1.00 93.12 113 THR A C 1
ATOM 916 O O . THR A 1 113 ? -4.478 -3.839 5.837 1.00 93.12 113 THR A O 1
ATOM 919 N N . PRO A 1 114 ? -4.227 -2.743 7.773 1.00 92.12 114 PRO A N 1
ATOM 920 C CA . PRO A 1 114 ? -4.264 -3.951 8.598 1.00 92.12 114 PRO A CA 1
ATOM 921 C C . PRO A 1 114 ? -5.543 -4.777 8.380 1.00 92.12 114 PRO A C 1
ATOM 923 O O . PRO A 1 114 ? -6.648 -4.226 8.390 1.00 92.12 114 PRO A O 1
ATOM 926 N N . LYS A 1 115 ? -5.410 -6.101 8.218 1.00 90.44 115 LYS A N 1
ATOM 927 C CA . LYS A 1 115 ? -6.535 -7.038 8.005 1.00 90.44 115 LYS A CA 1
ATOM 928 C C . LYS A 1 115 ? -7.514 -7.040 9.180 1.00 90.44 115 LYS A C 1
ATOM 930 O O . LYS A 1 115 ? -8.727 -7.026 8.975 1.00 90.44 115 LYS A O 1
ATOM 935 N N . ASN A 1 116 ? -6.979 -6.999 10.400 1.00 86.62 116 ASN A N 1
ATOM 936 C CA . ASN A 1 116 ? -7.736 -7.214 11.638 1.00 86.62 116 ASN A CA 1
ATOM 937 C C . ASN A 1 116 ? -8.086 -5.910 12.375 1.00 86.62 116 ASN A C 1
ATOM 939 O O . ASN A 1 116 ? -8.297 -5.923 13.583 1.00 86.62 116 ASN A O 1
ATOM 943 N N . ASN A 1 117 ? -8.155 -4.775 11.669 1.00 86.62 117 ASN A N 1
ATOM 944 C CA . ASN A 1 117 ? -8.532 -3.489 12.260 1.00 86.62 117 ASN A CA 1
ATOM 945 C C . ASN A 1 117 ? -9.915 -3.044 11.751 1.00 86.62 117 ASN A C 1
ATOM 947 O O . ASN A 1 117 ? -10.057 -2.437 10.684 1.00 86.62 117 ASN A O 1
ATOM 951 N N . SER A 1 118 ? -10.957 -3.375 12.520 1.00 85.00 118 SER A N 1
ATOM 952 C CA . SER A 1 118 ? -12.354 -3.057 12.193 1.00 85.00 118 SER A CA 1
ATOM 953 C C . SER A 1 118 ? -12.612 -1.550 12.120 1.00 85.00 118 SER A C 1
ATOM 955 O O . SER A 1 118 ? -13.368 -1.106 11.252 1.00 85.00 118 SER A O 1
ATOM 957 N N . PHE A 1 119 ? -11.937 -0.766 12.966 1.00 86.19 119 PHE A N 1
ATOM 958 C CA . PHE A 1 119 ? -12.012 0.691 12.946 1.00 86.19 119 PHE A CA 1
ATOM 959 C C . PHE A 1 119 ? -11.500 1.251 11.619 1.00 86.19 119 PHE A C 1
ATOM 961 O O . PHE A 1 119 ? -12.228 1.985 10.957 1.00 86.19 119 PHE A O 1
ATOM 968 N N . ILE A 1 120 ? -10.309 0.843 11.166 1.00 86.62 120 ILE A N 1
ATOM 969 C CA . ILE A 1 120 ? -9.763 1.276 9.868 1.00 86.62 120 ILE A CA 1
ATOM 970 C C . ILE A 1 120 ? -10.679 0.845 8.724 1.00 86.62 120 ILE A C 1
ATOM 972 O O . ILE A 1 120 ? -10.974 1.644 7.837 1.00 86.62 120 ILE A O 1
ATOM 976 N N . LYS A 1 121 ? -11.192 -0.391 8.767 1.00 84.81 121 LYS A N 1
ATOM 977 C CA . LYS A 1 121 ? -12.129 -0.909 7.759 1.00 84.81 121 LYS A CA 1
ATOM 978 C C . LYS A 1 121 ? -13.404 -0.066 7.650 1.00 84.81 121 LYS A C 1
ATOM 980 O O . LYS A 1 121 ? -13.968 0.038 6.561 1.00 84.81 121 LYS A O 1
ATOM 985 N N . PHE A 1 122 ? -13.879 0.508 8.753 1.00 85.75 122 PHE A N 1
ATOM 986 C CA . PHE A 1 122 ? -14.988 1.461 8.749 1.00 85.75 122 PHE A CA 1
ATOM 987 C C . PHE A 1 122 ? -14.533 2.855 8.293 1.00 85.75 122 PHE A C 1
ATOM 989 O O . PHE A 1 122 ? -15.187 3.481 7.462 1.00 85.75 122 PHE A O 1
ATOM 996 N N . LEU A 1 123 ? -13.382 3.313 8.784 1.00 86.25 123 LEU A N 1
ATOM 997 C CA . LEU A 1 123 ? -12.824 4.635 8.529 1.00 86.25 123 LEU A CA 1
ATOM 998 C C . LEU A 1 123 ? -12.585 4.886 7.037 1.00 86.25 123 LEU A C 1
ATOM 1000 O O . LEU A 1 123 ? -13.003 5.923 6.533 1.00 86.25 123 LEU A O 1
ATOM 1004 N N . ILE A 1 124 ? -11.999 3.928 6.311 1.00 85.75 124 ILE A N 1
ATOM 1005 C CA . ILE A 1 124 ? -11.739 4.061 4.863 1.00 85.75 124 ILE A CA 1
ATOM 1006 C C . ILE A 1 124 ? -13.018 4.138 4.016 1.00 85.75 124 ILE A C 1
ATOM 1008 O O . ILE A 1 124 ? -12.949 4.453 2.834 1.00 85.75 124 ILE A O 1
ATOM 1012 N N . LYS A 1 125 ? -14.189 3.873 4.612 1.00 82.94 125 LYS A N 1
ATOM 1013 C CA . LYS A 1 125 ? -15.504 4.045 3.976 1.00 82.94 125 LYS A CA 1
ATOM 1014 C C . LYS A 1 125 ? -16.123 5.416 4.258 1.00 82.94 125 LYS A C 1
ATOM 1016 O O . LYS A 1 125 ? -17.147 5.761 3.670 1.00 82.94 125 LYS A O 1
ATOM 1021 N N . SER A 1 126 ? -15.546 6.192 5.174 1.00 86.56 126 SER A N 1
ATOM 1022 C CA . SER A 1 126 ? -16.008 7.542 5.489 1.00 86.56 126 SER A CA 1
ATOM 1023 C C . SER A 1 126 ? -15.715 8.492 4.333 1.00 86.56 126 SER A C 1
ATOM 1025 O O . SER A 1 126 ? -14.607 8.504 3.800 1.00 86.56 126 SER A O 1
ATOM 1027 N N . LYS A 1 127 ? -16.678 9.354 3.986 1.00 79.88 127 LYS A N 1
ATOM 1028 C CA . LYS A 1 127 ? -16.543 10.314 2.875 1.00 79.88 127 LYS A CA 1
ATOM 1029 C C . LYS A 1 127 ? -15.319 11.218 3.027 1.00 79.88 127 LYS A C 1
ATOM 1031 O O . LYS A 1 127 ? -14.596 11.423 2.061 1.00 79.88 127 LYS A O 1
ATOM 1036 N N . ASN A 1 128 ? -15.072 11.716 4.238 1.00 83.88 128 ASN A N 1
ATOM 1037 C CA . ASN A 1 128 ? -13.952 12.621 4.513 1.00 83.88 128 ASN A CA 1
ATOM 1038 C C . ASN A 1 128 ? -12.606 11.916 4.320 1.00 83.88 128 ASN A C 1
ATOM 1040 O O . ASN A 1 128 ? -11.654 12.502 3.815 1.00 83.88 128 ASN A O 1
ATOM 1044 N N . VAL A 1 129 ? -12.540 10.637 4.691 1.00 84.25 129 VAL A N 1
ATOM 1045 C CA . VAL A 1 129 ? -11.327 9.826 4.568 1.00 84.25 129 VAL A CA 1
ATOM 1046 C C . VAL A 1 129 ? -11.103 9.428 3.119 1.00 84.25 129 VAL A C 1
ATOM 1048 O O . VAL A 1 129 ? -9.982 9.530 2.642 1.00 84.25 129 VAL A O 1
ATOM 1051 N N . ILE A 1 130 ? -12.160 9.060 2.391 1.00 82.25 130 ILE A N 1
ATOM 1052 C CA . ILE A 1 130 ? -12.091 8.833 0.943 1.00 82.25 130 ILE A CA 1
ATOM 1053 C C . ILE A 1 130 ? -11.572 10.094 0.250 1.00 82.25 130 ILE A C 1
ATOM 1055 O O . ILE A 1 130 ? -10.624 10.007 -0.523 1.00 82.25 130 ILE A O 1
ATOM 1059 N N . PHE A 1 131 ? -12.128 11.267 0.569 1.00 80.00 131 PHE A N 1
ATOM 1060 C CA . PHE A 1 131 ? -11.658 12.539 0.022 1.00 80.00 131 PHE A CA 1
ATOM 1061 C C . PHE A 1 131 ? -10.168 12.763 0.315 1.00 80.00 131 PHE A C 1
ATOM 1063 O O . PHE A 1 131 ? -9.404 13.057 -0.604 1.00 80.00 131 PHE A O 1
ATOM 1070 N N . LEU A 1 132 ? -9.718 12.546 1.554 1.00 83.31 132 LEU A N 1
ATOM 1071 C CA . LEU A 1 132 ? -8.299 12.638 1.906 1.00 83.31 132 LEU A CA 1
ATOM 1072 C C . LEU A 1 132 ? -7.434 11.664 1.088 1.00 83.31 132 LEU A C 1
ATOM 1074 O O . LEU A 1 132 ? -6.481 12.100 0.448 1.00 83.31 132 LEU A O 1
ATOM 1078 N N . ILE A 1 133 ? -7.794 10.376 1.048 1.00 84.38 133 ILE A N 1
ATOM 1079 C CA . ILE A 1 133 ? -7.083 9.337 0.281 1.00 84.38 133 ILE A CA 1
ATOM 1080 C C . ILE A 1 133 ? -6.988 9.733 -1.196 1.00 84.38 133 ILE A C 1
ATOM 1082 O O . ILE A 1 133 ? -5.917 9.635 -1.791 1.00 84.38 133 ILE A O 1
ATOM 1086 N N . THR A 1 134 ? -8.082 10.228 -1.786 1.00 79.00 134 THR A N 1
ATOM 1087 C CA . THR A 1 134 ? -8.077 10.649 -3.192 1.00 79.00 134 THR A CA 1
ATOM 1088 C C . THR A 1 134 ? -7.132 11.813 -3.453 1.00 79.00 134 THR A C 1
ATOM 1090 O O . THR A 1 134 ? -6.404 11.772 -4.438 1.00 79.00 134 THR A O 1
ATOM 1093 N N . ASN A 1 135 ? -7.092 12.819 -2.575 1.00 81.62 135 ASN A N 1
ATOM 1094 C CA . ASN A 1 135 ? -6.168 13.941 -2.733 1.00 81.62 135 ASN A CA 1
ATOM 1095 C C . ASN A 1 135 ? -4.712 13.493 -2.581 1.00 81.62 135 ASN A C 1
ATOM 1097 O O . ASN A 1 135 ? -3.867 13.933 -3.351 1.00 81.62 135 ASN A O 1
ATOM 1101 N N . LEU A 1 136 ? -4.425 12.577 -1.652 1.00 81.94 136 LEU A N 1
ATOM 1102 C CA . LEU A 1 136 ? -3.081 12.021 -1.480 1.00 81.94 136 LEU A CA 1
ATOM 1103 C C . LEU A 1 136 ? -2.614 11.251 -2.727 1.00 81.94 136 LEU A C 1
ATOM 1105 O O . LEU A 1 136 ? -1.492 11.466 -3.180 1.00 81.94 136 LEU A O 1
ATOM 1109 N N . LEU A 1 137 ? -3.485 10.433 -3.330 1.00 79.12 137 LEU A N 1
ATOM 1110 C CA . LEU A 1 137 ? -3.196 9.723 -4.587 1.00 79.12 137 LEU A CA 1
ATOM 1111 C C . LEU A 1 137 ? -3.031 10.666 -5.788 1.00 79.12 137 LEU A C 1
ATOM 1113 O O . LEU A 1 137 ? -2.205 10.434 -6.672 1.00 79.12 137 LEU A O 1
ATOM 1117 N N . ILE A 1 138 ? -3.808 11.753 -5.832 1.00 76.50 138 ILE A N 1
ATOM 1118 C CA . ILE A 1 138 ? -3.646 12.788 -6.861 1.00 76.50 138 ILE A CA 1
ATOM 1119 C C . ILE A 1 138 ? -2.287 13.474 -6.702 1.00 76.50 138 ILE A C 1
ATOM 1121 O O . ILE A 1 138 ? -1.593 13.663 -7.700 1.00 76.50 138 ILE A O 1
ATOM 1125 N N . SER A 1 139 ? -1.884 13.807 -5.475 1.00 74.44 139 SER A N 1
ATOM 1126 C CA . SER A 1 139 ? -0.584 14.424 -5.203 1.00 74.44 139 SER A CA 1
ATOM 1127 C C . SER A 1 139 ? 0.579 13.517 -5.613 1.00 74.44 139 SER A C 1
ATOM 1129 O O . SER A 1 139 ? 1.475 13.983 -6.317 1.00 74.44 139 SER A O 1
ATOM 1131 N N . SER A 1 140 ? 0.542 12.218 -5.283 1.00 72.56 140 SER A N 1
ATOM 1132 C CA . SER A 1 140 ? 1.581 11.268 -5.723 1.00 72.56 140 SER A CA 1
ATOM 1133 C C . SER A 1 140 ? 1.620 11.122 -7.251 1.00 72.56 140 SER A C 1
ATOM 1135 O O . SER A 1 140 ? 2.690 11.113 -7.860 1.00 72.56 140 SER A O 1
ATOM 1137 N N . SER A 1 141 ? 0.456 11.111 -7.907 1.00 72.38 141 SER A N 1
ATOM 1138 C CA . SER A 1 141 ? 0.361 11.104 -9.374 1.00 72.38 141 SER A CA 1
ATOM 1139 C C . SER A 1 141 ? 0.902 12.389 -10.022 1.00 72.38 141 SER A C 1
ATOM 1141 O O . SER A 1 141 ? 1.479 12.349 -11.111 1.00 72.38 141 SER A O 1
ATOM 1143 N N . GLN A 1 142 ? 0.725 13.553 -9.389 1.00 69.69 142 GLN A N 1
ATOM 1144 C CA . GLN A 1 142 ? 1.293 14.813 -9.880 1.00 69.69 142 GLN A CA 1
ATOM 1145 C C . GLN A 1 142 ? 2.819 14.825 -9.765 1.00 69.69 142 GLN A C 1
ATOM 1147 O O . GLN A 1 142 ? 3.477 15.257 -10.712 1.00 69.69 142 GLN A O 1
ATOM 1152 N N . GLN A 1 143 ? 3.383 14.286 -8.678 1.00 67.06 143 GLN A N 1
ATOM 1153 C CA . GLN A 1 143 ? 4.833 14.093 -8.543 1.00 67.06 143 GLN A CA 1
ATOM 1154 C C . GLN A 1 143 ? 5.388 13.206 -9.664 1.00 67.06 143 GLN A C 1
ATOM 1156 O O . GLN A 1 143 ? 6.435 13.516 -10.242 1.00 67.06 143 GLN A O 1
ATOM 1161 N N . ARG A 1 144 ? 4.645 12.162 -10.060 1.00 67.62 144 ARG A N 1
ATOM 1162 C CA . ARG A 1 144 ? 4.969 11.358 -11.246 1.00 67.62 144 ARG A CA 1
ATOM 1163 C C . ARG A 1 144 ? 5.020 12.189 -12.518 1.00 67.62 144 ARG A C 1
ATOM 1165 O O . ARG A 1 144 ? 6.001 12.116 -13.255 1.00 67.62 144 ARG A O 1
ATOM 1172 N N . ASN A 1 145 ? 3.991 12.990 -12.774 1.00 59.62 145 ASN A N 1
ATOM 1173 C CA . ASN A 1 145 ? 3.928 13.805 -13.982 1.00 59.62 145 ASN A CA 1
ATOM 1174 C C . ASN A 1 145 ? 4.988 14.909 -13.995 1.00 59.62 145 ASN A C 1
ATOM 1176 O O . ASN A 1 145 ? 5.518 15.180 -15.058 1.00 59.62 145 ASN A O 1
ATOM 1180 N N . GLN A 1 146 ? 5.351 15.507 -12.857 1.00 60.06 146 GLN A N 1
ATOM 1181 C CA . GLN A 1 146 ? 6.471 16.456 -12.774 1.00 60.06 146 GLN A CA 1
ATOM 1182 C C . GLN A 1 146 ? 7.807 15.754 -13.040 1.00 60.06 146 GLN A C 1
ATOM 1184 O O . GLN A 1 146 ? 8.569 16.188 -13.902 1.00 60.06 146 GLN A O 1
ATOM 1189 N N . SER A 1 147 ? 8.025 14.591 -12.416 1.00 57.56 147 SER A N 1
ATOM 1190 C CA . SER A 1 147 ? 9.193 13.739 -12.671 1.00 57.56 147 SER A CA 1
ATOM 1191 C C . SER A 1 147 ? 9.317 13.325 -14.143 1.00 57.56 147 SER A C 1
ATOM 1193 O O . SER A 1 147 ? 10.428 13.092 -14.616 1.00 57.56 147 SER A O 1
ATOM 1195 N N . GLN A 1 148 ? 8.194 13.184 -14.860 1.00 52.97 148 GLN A N 1
ATOM 1196 C CA . GLN A 1 148 ? 8.135 12.871 -16.293 1.00 52.97 148 GLN A CA 1
ATOM 1197 C C . GLN A 1 148 ? 8.172 14.121 -17.192 1.00 52.97 148 GLN A C 1
ATOM 1199 O O . GLN A 1 148 ? 8.774 14.070 -18.258 1.00 52.97 148 GLN A O 1
ATOM 1204 N N . ALA A 1 149 ? 7.592 15.247 -16.777 1.00 48.34 149 ALA A N 1
ATOM 1205 C CA . ALA A 1 149 ? 7.589 16.514 -17.513 1.00 48.34 149 ALA A CA 1
ATOM 1206 C C . ALA A 1 149 ? 8.979 17.165 -17.520 1.00 48.34 149 ALA A C 1
ATOM 1208 O O . ALA A 1 149 ? 9.405 17.686 -18.545 1.00 48.34 149 ALA A O 1
ATOM 1209 N N . GLU A 1 150 ? 9.756 17.021 -16.443 1.00 51.06 150 GLU A N 1
ATOM 1210 C CA . GLU A 1 150 ? 11.198 17.316 -16.454 1.00 51.06 150 GLU A CA 1
ATOM 1211 C C . GLU A 1 150 ? 11.991 16.412 -17.418 1.00 51.06 150 GLU A C 1
ATOM 1213 O O . GLU A 1 150 ? 13.156 16.681 -17.715 1.00 51.06 150 GLU A O 1
ATOM 1218 N N . ARG A 1 151 ? 11.389 15.316 -17.902 1.00 44.16 151 ARG A N 1
ATOM 1219 C CA . ARG A 1 151 ? 11.981 14.411 -18.900 1.00 44.16 151 ARG A CA 1
ATOM 1220 C C . ARG A 1 151 ? 11.478 14.704 -20.316 1.00 44.16 151 ARG A C 1
ATOM 1222 O O . ARG A 1 151 ? 12.180 14.365 -21.261 1.00 44.16 151 ARG A O 1
ATOM 1229 N N . HIS A 1 152 ? 10.320 15.349 -20.469 1.00 37.81 152 HIS A N 1
ATOM 1230 C CA . HIS A 1 152 ? 9.723 15.687 -21.759 1.00 37.81 152 HIS A CA 1
ATOM 1231 C C . HIS A 1 152 ? 8.937 17.007 -21.673 1.00 37.81 152 HIS A C 1
ATOM 1233 O O . HIS A 1 152 ? 7.844 17.065 -21.109 1.00 37.81 152 HIS A O 1
ATOM 1239 N N . LEU A 1 153 ? 9.458 18.057 -22.313 1.00 37.12 153 LEU A N 1
ATOM 1240 C CA . LEU A 1 153 ? 8.674 19.217 -22.741 1.00 37.12 153 LEU A CA 1
ATOM 1241 C C . LEU A 1 153 ? 7.608 18.748 -23.751 1.00 37.12 153 LEU A C 1
ATOM 1243 O O . LEU A 1 153 ? 7.893 18.687 -24.942 1.00 37.12 153 LEU A O 1
ATOM 1247 N N . ASN A 1 154 ? 6.429 18.331 -23.270 1.00 32.28 154 ASN A N 1
ATOM 1248 C CA . ASN A 1 154 ? 5.089 18.556 -23.842 1.00 32.28 154 ASN A CA 1
ATOM 1249 C C . ASN A 1 154 ? 4.040 17.546 -23.324 1.00 32.28 154 ASN A C 1
ATOM 1251 O O . ASN A 1 154 ? 4.186 16.336 -23.448 1.00 32.28 154 ASN A O 1
ATOM 1255 N N . THR A 1 155 ? 2.932 18.117 -22.831 1.00 37.56 155 THR A N 1
ATOM 1256 C CA . THR A 1 155 ? 1.546 17.600 -22.762 1.00 37.56 155 THR A CA 1
ATOM 1257 C C . THR A 1 155 ? 1.244 16.274 -22.044 1.00 37.56 155 THR A C 1
ATOM 1259 O O . THR A 1 155 ? 1.435 15.209 -22.613 1.00 37.56 155 THR A O 1
ATOM 1262 N N . ALA A 1 156 ? 0.551 16.347 -20.895 1.00 28.67 156 ALA A N 1
ATOM 1263 C CA . ALA A 1 156 ? -0.726 15.639 -20.664 1.00 28.67 156 ALA A CA 1
ATOM 1264 C C . ALA A 1 156 ? -1.377 16.024 -19.316 1.00 28.67 156 ALA A C 1
ATOM 1266 O O . ALA A 1 156 ? -0.704 16.214 -18.306 1.00 28.67 156 ALA A O 1
ATOM 1267 N N . ARG A 1 157 ? -2.713 16.145 -19.315 1.00 33.69 157 ARG A N 1
ATOM 1268 C CA . ARG A 1 157 ? -3.560 16.554 -18.176 1.00 33.69 157 ARG A CA 1
ATOM 1269 C C . ARG A 1 157 ? -3.920 15.358 -17.270 1.00 33.69 157 ARG A C 1
ATOM 1271 O O . ARG A 1 157 ? -4.208 14.290 -17.809 1.00 33.69 157 ARG A O 1
ATOM 1278 N N . PRO A 1 158 ? -4.025 15.523 -15.936 1.00 36.44 158 PRO A N 1
ATOM 1279 C CA . PRO A 1 158 ? -4.503 14.461 -15.052 1.00 36.44 158 PRO A CA 1
ATOM 1280 C C . PRO A 1 158 ? -6.026 14.272 -15.175 1.00 36.44 158 PRO A C 1
ATOM 1282 O O . PRO A 1 158 ? -6.780 15.241 -15.080 1.00 36.44 158 PRO A O 1
ATOM 1285 N N . LYS A 1 159 ? -6.488 13.025 -15.349 1.00 44.94 159 LYS A N 1
ATOM 1286 C CA . LYS A 1 159 ? -7.904 12.632 -15.216 1.00 44.94 159 LYS A CA 1
ATOM 1287 C C . LYS A 1 159 ? -8.131 11.953 -13.862 1.00 44.94 159 LYS A C 1
ATOM 1289 O O . LYS A 1 159 ? -7.322 11.158 -13.401 1.00 44.94 159 LYS A O 1
ATOM 1294 N N . THR A 1 160 ? -9.223 12.332 -13.209 1.00 40.19 160 THR A N 1
ATOM 1295 C CA . THR A 1 160 ? -9.481 12.201 -11.771 1.00 40.19 160 THR A CA 1
ATOM 1296 C C . THR A 1 160 ? -9.966 10.812 -11.332 1.00 40.19 160 THR A C 1
ATOM 1298 O O . THR A 1 160 ? -11.065 10.365 -11.686 1.00 40.19 160 THR A O 1
ATOM 1301 N N . LEU A 1 161 ? -9.182 10.195 -10.437 1.00 40.16 161 LEU A N 1
ATOM 1302 C CA . LEU A 1 161 ? -9.495 9.007 -9.621 1.00 40.16 161 LEU A CA 1
ATOM 1303 C C . LEU A 1 161 ? -10.862 9.112 -8.901 1.00 40.16 161 LEU A C 1
ATOM 1305 O O . LEU A 1 161 ? -11.550 8.118 -8.662 1.00 40.16 161 LEU A O 1
ATOM 1309 N N . THR A 1 162 ? -11.293 10.348 -8.624 1.00 40.28 162 THR A N 1
ATOM 1310 C CA . THR A 1 162 ? -12.558 10.731 -7.980 1.00 40.28 162 THR A CA 1
ATOM 1311 C C . THR A 1 162 ? -13.789 10.129 -8.661 1.00 40.28 162 THR A C 1
ATOM 1313 O O . THR A 1 162 ? -14.756 9.771 -7.996 1.00 40.28 162 THR A O 1
ATOM 1316 N N . SER A 1 163 ? -13.762 9.971 -9.988 1.00 36.69 163 SER A N 1
ATOM 1317 C CA . SER A 1 163 ? -14.910 9.461 -10.747 1.00 36.69 163 SER A CA 1
ATOM 1318 C C . SER A 1 163 ? -15.106 7.944 -10.642 1.00 36.69 163 SER A C 1
ATOM 1320 O O . SER A 1 163 ? -16.192 7.468 -10.969 1.00 36.69 163 SER A O 1
ATOM 1322 N N . ARG A 1 164 ? -14.090 7.183 -10.207 1.00 42.94 164 ARG A N 1
ATOM 1323 C CA . ARG A 1 164 ? -14.108 5.708 -10.182 1.00 42.94 164 ARG A CA 1
ATOM 1324 C C . ARG A 1 164 ? -14.395 5.145 -8.794 1.00 42.94 164 ARG A C 1
ATOM 1326 O O . ARG A 1 164 ? -15.244 4.271 -8.681 1.00 42.94 164 ARG A O 1
ATOM 1333 N N . LEU A 1 165 ? -13.848 5.750 -7.737 1.00 43.44 165 LEU A N 1
ATOM 1334 C CA . LEU A 1 165 ? -14.227 5.410 -6.356 1.00 43.44 165 LEU A CA 1
ATOM 1335 C C . LEU A 1 165 ? -15.716 5.681 -6.072 1.00 43.44 165 LEU A C 1
ATOM 1337 O O . LEU A 1 165 ? -16.320 4.998 -5.262 1.00 43.44 165 LEU A O 1
ATOM 1341 N N . LEU A 1 166 ? -16.347 6.622 -6.782 1.00 39.19 166 LEU A N 1
ATOM 1342 C CA . LEU A 1 166 ? -17.798 6.856 -6.717 1.00 39.19 166 LEU A CA 1
ATOM 1343 C C . LEU A 1 166 ? -18.636 5.885 -7.578 1.00 39.19 166 LEU A C 1
ATOM 1345 O O . LEU A 1 166 ? -19.866 5.917 -7.505 1.00 39.19 166 LEU A O 1
ATOM 1349 N N . LYS A 1 167 ? -18.012 5.057 -8.429 1.00 38.56 167 LYS A N 1
ATOM 1350 C CA . LYS A 1 167 ? -18.705 4.136 -9.350 1.00 38.56 167 LYS A CA 1
ATOM 1351 C C . LYS A 1 167 ? -18.837 2.706 -8.826 1.00 38.56 167 LYS A C 1
ATOM 1353 O O . LYS A 1 167 ? -19.634 1.972 -9.418 1.00 38.56 167 LYS A O 1
ATOM 1358 N N . ASP A 1 168 ? -18.142 2.363 -7.740 1.00 43.56 168 ASP A N 1
ATOM 1359 C CA . ASP A 1 168 ? -18.290 1.097 -7.013 1.00 43.56 168 ASP A CA 1
ATOM 1360 C C . ASP A 1 168 ? -19.789 0.833 -6.718 1.00 43.56 168 ASP A C 1
ATOM 1362 O O . ASP A 1 168 ? -20.464 1.694 -6.128 1.00 43.56 168 ASP A O 1
ATOM 1366 N N . PRO A 1 169 ? -20.351 -0.318 -7.142 1.00 39.03 169 PRO A N 1
ATOM 1367 C CA . PRO A 1 169 ? -21.741 -0.693 -6.881 1.00 39.03 169 PRO A CA 1
ATOM 1368 C C . PRO A 1 169 ? -22.138 -0.604 -5.399 1.00 39.03 169 PRO A C 1
ATOM 1370 O O . PRO A 1 169 ? -23.282 -0.248 -5.102 1.00 39.03 169 PRO A O 1
ATOM 1373 N N . TYR A 1 170 ? -21.201 -0.835 -4.469 1.00 37.47 170 TYR A N 1
ATOM 1374 C CA . TYR A 1 170 ? -21.438 -0.705 -3.028 1.00 37.47 170 TYR A CA 1
ATOM 1375 C C . TYR A 1 170 ? -21.639 0.748 -2.566 1.00 37.47 170 TYR A C 1
ATOM 1377 O O . TYR A 1 170 ? -22.272 0.981 -1.534 1.00 37.47 170 TYR A O 1
ATOM 1385 N N . LEU A 1 171 ? -21.140 1.736 -3.316 1.00 36.12 171 LEU A N 1
ATOM 1386 C CA . LEU A 1 171 ? -21.255 3.162 -2.986 1.00 36.12 171 LEU A CA 1
ATOM 1387 C C . LEU A 1 171 ? -22.413 3.859 -3.721 1.00 36.12 171 LEU A C 1
ATOM 1389 O O . LEU A 1 171 ? -22.929 4.862 -3.224 1.00 36.12 171 LEU A O 1
ATOM 1393 N N . LYS A 1 172 ? -22.898 3.298 -4.839 1.00 36.31 172 LYS A N 1
ATOM 1394 C CA . LYS A 1 172 ? -24.092 3.790 -5.560 1.00 36.31 172 LYS A CA 1
ATOM 1395 C C . LYS A 1 172 ? -25.401 3.596 -4.792 1.00 36.31 172 LYS A C 1
ATOM 1397 O O . LYS A 1 172 ? -26.302 4.418 -4.924 1.00 36.31 172 LYS A O 1
ATOM 1402 N N . GLN A 1 173 ? -25.508 2.558 -3.960 1.00 37.94 173 GLN A N 1
ATOM 1403 C CA . GLN A 1 173 ? -26.744 2.237 -3.229 1.00 37.94 173 GLN A CA 1
ATOM 1404 C C . GLN A 1 173 ? -27.160 3.295 -2.187 1.00 37.94 173 GLN A C 1
ATOM 1406 O O . GLN A 1 173 ? -28.292 3.270 -1.715 1.00 37.94 173 GLN A O 1
ATOM 1411 N N . LYS A 1 174 ? -26.273 4.234 -1.824 1.00 37.31 174 LYS A N 1
ATOM 1412 C CA . LYS A 1 174 ? -26.516 5.224 -0.757 1.00 37.31 174 LYS A CA 1
ATOM 1413 C C . LYS A 1 174 ? -26.708 6.668 -1.225 1.00 37.31 174 LYS A C 1
ATOM 1415 O O . LYS A 1 174 ? -26.830 7.557 -0.383 1.00 37.31 174 LYS A O 1
ATOM 1420 N N . PHE A 1 175 ? -26.763 6.908 -2.534 1.00 36.34 175 PHE A N 1
ATOM 1421 C CA . PHE A 1 175 ? -26.995 8.240 -3.092 1.00 36.34 175 PHE A CA 1
ATOM 1422 C C . PHE A 1 175 ? -27.978 8.184 -4.267 1.00 36.34 175 PHE A C 1
ATOM 1424 O O . PHE A 1 175 ? -27.544 8.078 -5.418 1.00 36.34 175 PHE A O 1
ATOM 1431 N N . PRO A 1 176 ? -29.297 8.282 -4.019 1.00 28.25 176 PRO A N 1
ATOM 1432 C CA . PRO A 1 176 ? -30.213 8.615 -5.094 1.00 28.25 176 PRO A CA 1
ATOM 1433 C C . PRO A 1 176 ? -29.858 10.021 -5.588 1.00 28.25 176 PRO A C 1
ATOM 1435 O O . PRO A 1 17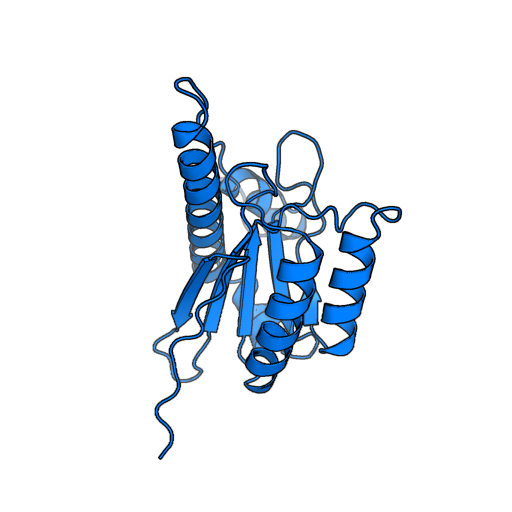6 ? -29.658 10.940 -4.788 1.00 28.25 176 PRO A O 1
ATOM 1438 N N . ARG A 1 177 ? -29.723 10.171 -6.909 1.00 36.97 177 ARG A N 1
ATOM 1439 C CA . ARG A 1 177 ? -29.625 11.490 -7.542 1.00 36.97 177 ARG A CA 1
ATOM 1440 C C . ARG A 1 177 ? -30.901 12.249 -7.169 1.00 36.97 177 ARG A C 1
ATOM 1442 O O . ARG A 1 177 ? -31.986 11.740 -7.437 1.00 36.97 177 ARG A O 1
ATOM 1449 N N . LYS A 1 178 ? -30.756 13.386 -6.489 1.00 38.38 178 LYS A N 1
ATOM 1450 C CA . LYS A 1 178 ? -31.817 14.393 -6.463 1.00 38.38 178 LYS A CA 1
ATOM 1451 C C . LYS A 1 178 ? -31.849 15.092 -7.811 1.00 38.38 178 LYS A C 1
ATOM 1453 O O . LYS A 1 178 ? -30.745 15.268 -8.379 1.00 38.38 178 LYS A O 1
#

InterPro domains:
  IPR036691 Endonuclease/exonuclease/phosphatase superfamily [G3DSA:3.60.10.10] (2-146)

pLDDT: mean 74.25, std 20.72, range [27.64, 95.94]

Sequence (178 aa):
MKKAEPIQCKSFELLVVTTISNQQMRFLTIYRPPPSKKNKLTFTMFKDEFQNFVMEKSLCGNLILIGDFIIHVENENDSQGKWLMELFDSLNLKQNIREPTHDGGHALDLLVTPKNNSFIKFLIKSKNVIFLITNLLISSSQQRNQSQAERHLNTARPKTLTSRLLKDPYLKQKFPRK

Organism: NCBI:txid1093978

Radius of gyration: 16.92 Å; chains: 1; bounding box: 51×33×48 Å

Secondary structure (DSSP, 8-state):
---------SSSEEEEEE--SSS--EEEEEE-PPP-TTT---HHHHHHHHHHHHHHHHTTS-EEEEEE----TT-TT-HHHHHHHHHHHHTTEEE---S--STTS---EEEEEETT-HHHHHHTTSHHHHHHHHHHHHHHHHHHHHHHHTT-SS--PPPPTHHHHTT-HHHHTT----